Protein AF-A0A821TJJ0-F1 (afdb_monomer_lite)

pLDDT: mean 92.6, std 5.29, range [61.16, 98.06]

Secondary structure (DSSP, 8-state):
-------EEETTEEES--B-TTS-B-S-GGGSPPPP-SS--TT-----HHHHHHHHTT-HHHHHHHHHHTTSS--EEEEETTEEEEE-SSHHHHHHHHHHHHTTEEEEEE-SSEEEEEETTEEEEEEEEEEEEEETTTTEEEEEEEE-

Foldseek 3Di:
DADADQWDDFPNDIANFDADPVRHTDPCCVPPDFDDFPDADPPYGGDGCVLLVCVVVPVVRSVVQLLCLLPFFPWAWDQDPNDIDIDHPDSVNVNSQRVSVRSQWHFDHDDPFWTWIGRNPDIFIWTWPDWADQDPVVNDTDTDTHGD

Sequence (148 aa):
NIMTFNKCSVRGKLYGYVMDEAGNEVQDLAKLKAIDFQEKDSDFEWYDKKLLDAIEQNDNDVHNFFTLLSLCHTVMSEEKNGKIIYQAQSPDDYALVSASRTFGFTFIDRTQSSITVRFGNKEETYDLLAILDFDNDRKRMSVSIFKK

Structure (mmCIF, N/CA/C/O backbone):
data_AF-A0A821TJJ0-F1
#
_entry.id   AF-A0A821TJJ0-F1
#
loop_
_atom_site.group_PDB
_atom_site.id
_atom_site.type_symbol
_atom_site.label_atom_id
_atom_site.label_alt_id
_atom_site.label_comp_id
_atom_site.label_asym_id
_atom_site.label_entity_id
_atom_site.label_seq_id
_atom_site.pdbx_PDB_ins_code
_atom_site.Cartn_x
_atom_site.Cartn_y
_atom_site.Cartn_z
_atom_site.occupancy
_atom_site.B_iso_or_equiv
_atom_site.auth_seq_id
_atom_site.auth_comp_id
_atom_site.auth_asym_id
_atom_site.auth_atom_id
_atom_site.pdbx_PDB_model_num
ATOM 1 N N . ASN A 1 1 ? 18.090 -9.526 7.119 1.00 61.16 1 ASN A N 1
ATOM 2 C CA . ASN A 1 1 ? 17.066 -10.086 6.219 1.00 61.16 1 ASN A CA 1
ATOM 3 C C . ASN A 1 1 ? 16.081 -8.961 5.952 1.00 61.16 1 ASN A C 1
ATOM 5 O O . ASN A 1 1 ? 15.290 -8.671 6.837 1.00 61.16 1 ASN A O 1
ATOM 9 N N . ILE A 1 2 ? 16.265 -8.219 4.859 1.00 82.25 2 ILE A N 1
ATOM 10 C CA . ILE A 1 2 ? 15.478 -7.018 4.525 1.00 82.25 2 ILE A CA 1
ATOM 11 C C . ILE A 1 2 ? 14.560 -7.400 3.364 1.00 82.25 2 ILE A C 1
ATOM 13 O O . ILE A 1 2 ? 15.032 -8.016 2.411 1.00 82.25 2 ILE A O 1
ATOM 17 N N . MET A 1 3 ? 13.274 -7.069 3.469 1.00 92.00 3 MET A N 1
ATOM 18 C CA . MET A 1 3 ? 12.304 -7.235 2.386 1.00 92.00 3 MET A CA 1
ATOM 19 C C . MET A 1 3 ? 12.007 -5.873 1.766 1.00 92.00 3 MET A C 1
ATOM 21 O O . MET A 1 3 ? 11.863 -4.886 2.486 1.00 92.00 3 MET A O 1
ATOM 25 N N . THR A 1 4 ? 11.877 -5.837 0.441 1.00 91.56 4 THR A N 1
ATOM 26 C CA . THR A 1 4 ? 11.577 -4.617 -0.317 1.00 91.56 4 THR A CA 1
ATOM 27 C C . THR A 1 4 ? 10.462 -4.909 -1.314 1.00 91.56 4 THR A C 1
ATOM 29 O O . THR A 1 4 ? 10.426 -5.974 -1.937 1.00 91.56 4 THR A O 1
ATOM 32 N N . PHE A 1 5 ? 9.539 -3.965 -1.485 1.00 95.12 5 PHE A N 1
ATOM 33 C CA . PHE A 1 5 ? 8.522 -4.041 -2.528 1.00 95.12 5 PHE A CA 1
ATOM 34 C C . PHE A 1 5 ? 9.160 -3.759 -3.891 1.00 95.12 5 PHE A C 1
ATOM 36 O O . PHE A 1 5 ? 9.679 -2.672 -4.120 1.00 95.12 5 PHE A O 1
ATOM 43 N N . ASN A 1 6 ? 9.124 -4.744 -4.789 1.00 93.00 6 ASN A N 1
ATOM 44 C CA . ASN A 1 6 ? 9.849 -4.682 -6.062 1.00 93.00 6 ASN A CA 1
ATOM 45 C C . ASN A 1 6 ? 8.934 -4.570 -7.282 1.00 93.00 6 ASN A C 1
ATOM 47 O O . ASN A 1 6 ? 9.247 -3.863 -8.233 1.00 93.00 6 ASN A O 1
ATOM 51 N N . LYS A 1 7 ? 7.830 -5.323 -7.294 1.00 95.38 7 LYS A N 1
ATOM 52 C CA . LYS A 1 7 ? 6.930 -5.457 -8.444 1.00 95.38 7 LYS A CA 1
ATOM 53 C C . LYS A 1 7 ? 5.521 -5.748 -7.952 1.00 95.38 7 LYS A C 1
ATOM 55 O O . LYS A 1 7 ? 5.349 -6.369 -6.903 1.00 95.38 7 LYS A O 1
ATOM 60 N N . CYS A 1 8 ? 4.516 -5.364 -8.728 1.00 97.19 8 CYS A N 1
ATOM 61 C CA . CYS A 1 8 ? 3.135 -5.749 -8.456 1.00 97.19 8 CYS A CA 1
ATOM 62 C C . CYS A 1 8 ? 2.349 -5.985 -9.742 1.00 97.19 8 CYS A C 1
ATOM 64 O O . CYS A 1 8 ? 2.739 -5.554 -10.830 1.00 97.19 8 CYS A O 1
ATOM 66 N N . SER A 1 9 ? 1.224 -6.686 -9.605 1.00 97.50 9 SER A N 1
ATOM 67 C CA . SER A 1 9 ? 0.225 -6.782 -10.658 1.00 97.50 9 SER A CA 1
ATOM 68 C C . SER A 1 9 ? -1.105 -6.251 -10.159 1.00 97.50 9 SER A C 1
ATOM 70 O O . SER A 1 9 ? -1.608 -6.703 -9.132 1.00 97.50 9 SER A O 1
ATOM 72 N N . VAL A 1 10 ? -1.682 -5.319 -10.911 1.00 97.88 10 VAL A N 1
ATOM 73 C CA . VAL A 1 10 ? -2.996 -4.747 -10.620 1.00 97.88 10 VAL A CA 1
ATOM 74 C C . VAL A 1 10 ? -3.852 -4.895 -11.869 1.00 97.88 10 VAL A C 1
ATOM 76 O O . VAL A 1 10 ? -3.475 -4.440 -12.948 1.00 97.88 10 VAL A O 1
ATOM 79 N N . ARG A 1 11 ? -4.981 -5.605 -11.745 1.00 96.12 11 ARG A N 1
ATOM 80 C CA . ARG A 1 11 ? -5.907 -5.903 -12.856 1.00 96.12 11 ARG A CA 1
ATOM 81 C C . ARG A 1 11 ? -5.203 -6.458 -14.110 1.00 96.12 11 ARG A C 1
ATOM 83 O O . ARG A 1 11 ? -5.498 -6.079 -15.239 1.00 96.12 11 ARG A O 1
ATOM 90 N N . GLY A 1 12 ? -4.231 -7.349 -13.908 1.00 95.06 12 GLY A N 1
ATOM 91 C CA . GLY A 1 12 ? -3.466 -7.981 -14.989 1.00 95.06 12 GLY A CA 1
ATOM 92 C C . GLY A 1 12 ? -2.423 -7.081 -15.665 1.00 95.06 12 GLY A C 1
ATOM 93 O O . GLY A 1 12 ? -1.678 -7.568 -16.512 1.00 95.06 12 GLY A O 1
ATOM 94 N N . LYS A 1 13 ? -2.312 -5.801 -15.285 1.00 95.81 13 LYS A N 1
ATOM 95 C CA . LYS A 1 13 ? -1.173 -4.948 -15.651 1.00 95.81 13 LYS A CA 1
ATOM 96 C C . LYS A 1 13 ? -0.012 -5.242 -14.702 1.00 95.81 13 LYS A C 1
ATOM 98 O O . LYS A 1 13 ? -0.238 -5.484 -13.517 1.00 95.81 13 LYS A O 1
ATOM 103 N N . LEU A 1 14 ? 1.213 -5.248 -15.220 1.00 95.69 14 LEU A N 1
ATOM 104 C CA . LEU A 1 14 ? 2.437 -5.489 -14.453 1.00 95.69 14 LEU A CA 1
ATOM 105 C C . LEU A 1 14 ? 3.199 -4.177 -14.249 1.00 95.69 14 LEU A C 1
ATOM 107 O O . LEU A 1 14 ? 3.397 -3.427 -15.207 1.00 95.69 14 LEU A O 1
ATOM 111 N N . TYR A 1 15 ? 3.662 -3.951 -13.023 1.00 96.31 15 TYR A N 1
ATOM 112 C CA . TYR A 1 15 ? 4.426 -2.775 -12.618 1.00 96.31 15 TYR A CA 1
ATOM 113 C C . TYR A 1 15 ? 5.737 -3.181 -11.946 1.00 96.31 15 TYR A C 1
ATOM 115 O O . TYR A 1 15 ? 5.824 -4.243 -11.324 1.00 96.31 15 TYR A O 1
ATOM 123 N N . GLY A 1 16 ? 6.752 -2.329 -12.072 1.00 93.00 16 GLY A N 1
ATOM 124 C CA . GLY A 1 16 ? 8.116 -2.604 -11.602 1.00 93.00 16 GLY A CA 1
ATOM 125 C C . GLY A 1 16 ? 8.972 -3.339 -12.641 1.00 93.00 16 GLY A C 1
ATOM 126 O O . GLY A 1 16 ? 10.059 -3.816 -12.330 1.00 93.00 16 GLY A O 1
ATOM 127 N N . TYR A 1 17 ? 8.486 -3.432 -13.883 1.00 90.12 17 TYR A N 1
ATOM 128 C CA . TYR A 1 17 ? 9.227 -3.976 -15.021 1.00 90.12 17 TYR A CA 1
ATOM 129 C C . TYR A 1 17 ? 9.629 -2.829 -15.948 1.00 90.12 17 TYR A C 1
ATOM 131 O O . TYR A 1 17 ? 8.775 -2.226 -16.616 1.00 90.12 17 TYR A O 1
ATOM 139 N N . VAL A 1 18 ? 10.929 -2.542 -15.987 1.00 89.25 18 VAL A N 1
ATOM 140 C CA . VAL A 1 18 ? 11.516 -1.568 -16.909 1.00 89.25 18 VAL A CA 1
ATOM 141 C C . VAL A 1 18 ? 11.971 -2.300 -18.162 1.00 89.25 18 VAL A C 1
ATOM 143 O O . VAL A 1 18 ? 12.705 -3.280 -18.068 1.00 89.25 18 VAL A O 1
ATOM 146 N N . MET A 1 19 ? 11.525 -1.824 -19.322 1.00 87.06 19 MET A N 1
ATOM 147 C CA . MET A 1 19 ? 11.907 -2.375 -20.621 1.00 87.06 19 MET A CA 1
ATOM 148 C C . MET A 1 19 ? 12.913 -1.446 -21.307 1.00 87.06 19 MET A C 1
ATOM 150 O O . MET A 1 19 ? 12.813 -0.226 -21.162 1.00 87.06 19 MET A O 1
ATOM 154 N N . ASP A 1 20 ? 13.867 -2.014 -22.038 1.00 86.06 20 ASP A N 1
ATOM 155 C CA . ASP A 1 20 ? 14.775 -1.275 -22.915 1.00 86.06 20 ASP A CA 1
ATOM 156 C C . ASP A 1 20 ? 14.090 -0.864 -24.235 1.00 86.06 20 ASP A C 1
ATOM 158 O O . ASP A 1 20 ? 12.935 -1.205 -24.501 1.00 86.06 20 ASP A O 1
ATOM 162 N N . GLU A 1 21 ? 14.806 -0.123 -25.086 1.00 83.62 21 GLU A N 1
ATOM 163 C CA . GLU A 1 21 ? 14.304 0.306 -26.402 1.00 83.62 21 GLU A CA 1
ATOM 164 C C . GLU A 1 21 ? 13.981 -0.871 -27.341 1.00 83.62 21 GLU A C 1
ATOM 166 O O . GLU A 1 21 ? 13.184 -0.725 -28.267 1.00 83.62 21 GLU A O 1
ATOM 171 N N . ALA A 1 22 ? 14.569 -2.045 -27.095 1.00 86.19 22 ALA A N 1
ATOM 172 C CA . ALA A 1 22 ? 14.319 -3.273 -27.840 1.00 86.19 22 ALA A CA 1
ATOM 173 C C . ALA A 1 22 ? 13.155 -4.104 -27.258 1.00 86.19 22 ALA A C 1
ATOM 175 O O . ALA A 1 22 ? 12.815 -5.148 -27.819 1.00 86.19 22 ALA A O 1
ATOM 176 N N . GLY A 1 23 ? 12.522 -3.646 -26.172 1.00 82.69 23 GLY A N 1
ATOM 177 C CA . GLY A 1 23 ? 11.400 -4.313 -25.511 1.00 82.69 23 GLY A CA 1
ATOM 178 C C . GLY A 1 23 ? 11.794 -5.444 -24.556 1.00 82.69 23 GLY A C 1
ATOM 179 O O . GLY A 1 23 ? 10.912 -6.185 -24.118 1.00 82.69 23 GLY A O 1
ATOM 180 N N . ASN A 1 24 ? 13.077 -5.593 -24.218 1.00 86.12 24 ASN A N 1
ATOM 181 C CA . ASN A 1 24 ? 13.546 -6.575 -23.240 1.00 86.12 24 ASN A CA 1
ATOM 182 C C . ASN A 1 24 ? 13.538 -5.986 -21.828 1.00 86.12 24 ASN A C 1
ATOM 184 O O . ASN A 1 24 ? 13.805 -4.802 -21.639 1.00 86.12 24 ASN A O 1
ATOM 188 N N . GLU A 1 25 ? 13.292 -6.822 -20.819 1.00 86.81 25 GLU A N 1
ATOM 189 C CA . GLU A 1 25 ? 13.405 -6.398 -19.423 1.00 86.81 25 GLU A CA 1
ATOM 190 C C . GLU A 1 25 ? 14.858 -6.045 -19.078 1.00 86.81 25 GLU A C 1
ATOM 192 O O . GLU A 1 25 ? 15.779 -6.846 -19.266 1.00 86.81 25 GLU A O 1
ATOM 197 N N . VAL A 1 26 ? 15.057 -4.848 -18.528 1.00 87.75 26 VAL A N 1
ATOM 198 C CA . VAL A 1 26 ? 16.359 -4.396 -18.040 1.00 87.75 26 VAL A CA 1
ATOM 199 C C . VAL A 1 26 ? 16.710 -5.181 -16.778 1.00 87.75 26 VAL A C 1
ATOM 201 O O . VAL A 1 26 ? 16.118 -4.975 -15.723 1.00 87.75 26 VAL A O 1
ATOM 204 N N . GLN A 1 27 ? 17.699 -6.071 -16.877 1.00 81.81 27 GLN A N 1
ATOM 205 C CA . GLN A 1 27 ? 18.134 -6.894 -15.741 1.00 81.81 27 GLN A CA 1
ATOM 206 C C . GLN A 1 27 ? 18.963 -6.116 -14.711 1.00 81.81 27 GLN A C 1
ATOM 208 O O . GLN A 1 27 ? 18.955 -6.449 -13.530 1.00 81.81 27 GLN A O 1
ATOM 213 N N . ASP A 1 28 ? 19.686 -5.088 -15.156 1.00 82.81 28 ASP A N 1
ATOM 214 C CA . ASP A 1 28 ? 20.590 -4.299 -14.320 1.00 82.81 28 ASP A CA 1
ATOM 215 C C . ASP A 1 28 ? 20.009 -2.902 -14.070 1.00 82.81 28 ASP A C 1
ATOM 217 O O . ASP A 1 28 ? 20.342 -1.924 -14.745 1.00 82.81 28 ASP A O 1
ATOM 221 N N . LEU A 1 29 ? 19.095 -2.832 -13.101 1.00 82.19 29 LEU A N 1
ATOM 222 C CA . LEU A 1 29 ? 18.432 -1.591 -12.694 1.00 82.19 29 LEU A CA 1
ATOM 223 C C . LEU A 1 29 ? 19.393 -0.600 -12.018 1.00 82.19 29 LEU A C 1
ATOM 225 O O . LEU A 1 29 ? 19.116 0.596 -12.028 1.00 82.19 29 LEU A O 1
ATOM 229 N N . ALA A 1 30 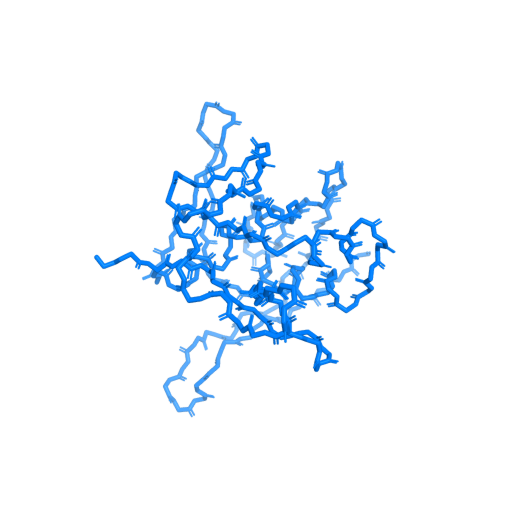? 20.547 -1.051 -11.509 1.00 76.12 30 ALA A N 1
ATOM 230 C CA . ALA A 1 30 ? 21.520 -0.193 -10.824 1.00 76.12 30 ALA A CA 1
ATOM 231 C C . ALA A 1 30 ? 22.152 0.865 -11.750 1.00 76.12 30 ALA A C 1
ATOM 233 O O . ALA A 1 30 ? 22.699 1.865 -11.286 1.00 76.12 30 ALA A O 1
ATOM 234 N N . LYS A 1 31 ? 22.071 0.662 -13.071 1.00 80.62 31 LYS A N 1
ATOM 235 C CA . LYS A 1 31 ? 22.493 1.648 -14.080 1.00 80.62 31 LYS A CA 1
ATOM 236 C C . LYS A 1 31 ? 21.439 2.714 -14.360 1.00 80.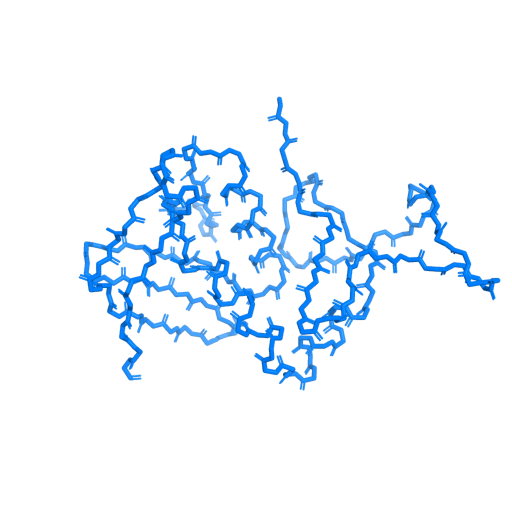62 31 LYS A C 1
ATOM 238 O O . LYS A 1 31 ? 21.749 3.728 -14.985 1.00 80.62 31 LYS A O 1
ATOM 243 N N . LEU A 1 32 ? 20.199 2.479 -13.946 1.00 84.38 32 LEU A N 1
ATOM 244 C CA . LEU A 1 32 ? 19.111 3.426 -14.105 1.00 84.38 32 LEU A CA 1
ATOM 245 C C . LEU A 1 32 ? 19.068 4.373 -12.911 1.00 84.38 32 LEU A C 1
ATOM 247 O O . LEU A 1 32 ? 19.453 4.042 -11.793 1.00 84.38 32 LEU A O 1
ATOM 251 N N . LYS A 1 33 ? 18.557 5.578 -13.150 1.00 88.00 33 LYS A N 1
ATOM 252 C CA . LYS A 1 33 ? 18.281 6.515 -12.069 1.00 88.00 33 LYS A CA 1
ATOM 253 C C . LYS A 1 33 ? 16.943 6.146 -11.430 1.00 88.00 33 LYS A C 1
ATOM 255 O O . LYS A 1 33 ? 15.919 6.185 -12.114 1.00 88.00 33 LYS A O 1
ATOM 260 N N . ALA A 1 34 ? 16.963 5.819 -10.139 1.00 91.19 34 ALA A N 1
ATOM 261 C CA . ALA A 1 34 ? 15.748 5.611 -9.362 1.00 91.19 34 ALA A CA 1
ATOM 262 C C . ALA A 1 34 ? 14.885 6.881 -9.351 1.00 91.19 34 ALA A C 1
ATOM 264 O O . ALA A 1 34 ? 15.389 8.009 -9.424 1.00 91.19 34 ALA A O 1
ATOM 265 N N . ILE A 1 35 ? 13.575 6.684 -9.279 1.00 92.88 35 ILE A N 1
ATOM 266 C CA . ILE A 1 35 ? 12.606 7.763 -9.133 1.00 92.88 35 ILE A CA 1
ATOM 267 C C . ILE A 1 35 ? 12.775 8.384 -7.747 1.00 92.88 35 ILE A C 1
ATOM 269 O O . ILE A 1 35 ? 12.957 7.682 -6.752 1.00 92.88 35 ILE A O 1
ATOM 273 N N . ASP A 1 36 ? 12.735 9.714 -7.707 1.00 92.31 36 ASP A N 1
ATOM 274 C CA . ASP A 1 36 ? 12.844 10.469 -6.468 1.00 92.31 36 ASP A CA 1
ATOM 275 C C . ASP A 1 36 ? 11.463 10.617 -5.825 1.00 92.31 36 ASP A C 1
ATOM 277 O O . ASP A 1 36 ? 10.500 11.009 -6.488 1.00 92.31 36 ASP A O 1
ATOM 281 N N . PHE A 1 37 ? 11.372 10.294 -4.538 1.00 91.25 37 PHE A N 1
ATOM 282 C CA . PHE A 1 37 ? 10.141 10.365 -3.756 1.00 91.25 37 PHE A CA 1
ATOM 283 C C . PHE A 1 37 ? 10.341 11.325 -2.592 1.00 91.25 37 PHE A C 1
ATOM 285 O O . PHE A 1 37 ? 11.405 11.354 -1.979 1.00 91.25 37 PHE A O 1
ATOM 292 N N . GLN A 1 38 ? 9.291 12.071 -2.245 1.00 85.94 38 GLN A N 1
ATOM 293 C CA . GLN A 1 38 ? 9.335 13.002 -1.114 1.00 85.94 38 GLN A CA 1
ATOM 294 C C . GLN A 1 38 ? 9.569 12.278 0.218 1.00 85.94 38 GLN A C 1
ATOM 296 O O . GLN A 1 38 ? 10.318 12.759 1.067 1.00 85.94 38 GLN A O 1
ATOM 301 N N . GLU A 1 39 ? 8.939 11.115 0.390 1.00 86.75 39 GLU A N 1
ATOM 302 C CA . GLU A 1 39 ? 9.078 10.270 1.570 1.00 86.75 39 GLU A CA 1
ATOM 303 C C . GLU A 1 39 ? 9.298 8.816 1.135 1.00 86.75 39 GLU A C 1
ATOM 305 O O . GLU A 1 39 ? 8.448 8.206 0.491 1.00 86.75 39 GLU A O 1
ATOM 310 N N . LYS A 1 40 ? 10.458 8.251 1.477 1.00 90.75 40 LYS A N 1
ATOM 311 C CA . LYS A 1 40 ? 10.785 6.843 1.236 1.00 90.75 40 LYS A CA 1
ATOM 312 C C . LYS A 1 40 ? 11.777 6.326 2.263 1.00 90.75 40 LYS A C 1
ATOM 314 O O . LYS A 1 40 ? 12.527 7.107 2.853 1.00 90.75 40 LYS A O 1
ATOM 319 N N . ASP A 1 41 ? 11.827 5.010 2.411 1.00 87.19 41 ASP A N 1
ATOM 320 C CA . ASP A 1 41 ? 12.915 4.371 3.141 1.00 87.19 41 ASP A CA 1
ATOM 321 C C . ASP A 1 41 ? 14.218 4.427 2.326 1.00 87.19 41 ASP A C 1
ATOM 323 O O . ASP A 1 41 ? 14.218 4.503 1.089 1.00 87.19 41 ASP A O 1
ATOM 327 N N . SER A 1 42 ? 15.354 4.409 3.028 1.00 84.62 42 SER A N 1
ATOM 328 C CA . SER A 1 42 ? 16.685 4.540 2.419 1.00 84.62 42 SER A CA 1
ATOM 329 C C . SER A 1 42 ? 16.929 3.490 1.336 1.00 84.62 42 SER A C 1
ATOM 331 O O . SER A 1 42 ? 17.383 3.841 0.249 1.00 84.62 42 SER A O 1
ATOM 333 N N . ASP A 1 43 ? 16.528 2.249 1.611 1.00 85.94 43 ASP A N 1
ATOM 334 C CA . ASP A 1 43 ? 16.775 1.077 0.764 1.00 85.94 43 ASP A CA 1
ATOM 335 C C . ASP A 1 43 ? 15.666 0.840 -0.278 1.00 85.94 43 ASP A C 1
ATOM 337 O O . ASP A 1 43 ? 15.693 -0.149 -1.010 1.00 85.94 43 ASP A O 1
ATOM 341 N N . PHE A 1 44 ? 14.661 1.723 -0.340 1.00 91.50 44 PHE A N 1
ATOM 342 C CA . PHE A 1 44 ? 13.594 1.630 -1.329 1.00 91.50 44 PHE A CA 1
ATOM 343 C C . PHE A 1 44 ? 14.002 2.320 -2.633 1.00 91.50 44 PHE A C 1
ATOM 345 O O . PHE A 1 44 ? 14.268 3.530 -2.657 1.00 91.50 44 PHE A O 1
ATOM 352 N N . GLU A 1 45 ? 13.991 1.558 -3.724 1.00 93.00 45 GLU A N 1
ATOM 353 C CA . GLU A 1 45 ? 14.266 2.031 -5.077 1.00 93.00 45 GLU A CA 1
ATOM 354 C C . GLU A 1 45 ? 13.151 1.580 -6.022 1.00 93.00 45 GLU A C 1
ATOM 356 O O . GLU A 1 45 ? 12.708 0.433 -5.997 1.00 93.00 45 GLU A O 1
ATOM 361 N N . TRP A 1 46 ? 12.697 2.496 -6.874 1.00 94.50 46 TRP A N 1
ATOM 362 C CA . TRP A 1 46 ? 11.672 2.219 -7.871 1.00 94.50 46 TRP A CA 1
ATOM 363 C C . TRP A 1 46 ? 11.996 2.941 -9.174 1.00 94.50 46 TRP A C 1
ATOM 365 O O . TRP A 1 46 ? 12.452 4.084 -9.164 1.00 94.50 46 TRP A O 1
ATOM 375 N N . TYR A 1 47 ? 11.752 2.278 -10.302 1.00 93.81 47 TYR A N 1
ATOM 376 C CA . TYR A 1 47 ? 12.201 2.745 -11.620 1.00 93.81 47 TYR A CA 1
ATOM 377 C C . TYR A 1 47 ? 11.068 2.841 -12.649 1.00 93.81 47 TYR A C 1
ATOM 379 O O . TYR A 1 47 ? 11.224 3.481 -13.687 1.00 93.81 47 TYR A O 1
ATOM 387 N N . ASP A 1 48 ? 9.919 2.218 -12.378 1.00 93.50 48 ASP A N 1
ATOM 388 C CA . ASP A 1 48 ? 8.813 2.140 -13.328 1.00 93.50 48 ASP A CA 1
ATOM 389 C C . ASP A 1 48 ? 7.839 3.317 -13.175 1.00 93.50 48 ASP A C 1
ATOM 391 O O . ASP A 1 48 ? 6.997 3.348 -12.273 1.00 93.50 48 ASP A O 1
ATOM 395 N N . LYS A 1 49 ? 7.909 4.271 -14.105 1.00 92.94 49 LYS A N 1
ATOM 396 C CA . LYS A 1 49 ? 7.021 5.442 -14.119 1.00 92.94 49 LYS A CA 1
ATOM 397 C C . LYS A 1 49 ? 5.552 5.096 -14.352 1.00 92.94 49 LYS A C 1
ATOM 399 O O . LYS A 1 49 ? 4.699 5.812 -13.845 1.00 92.94 49 LYS A O 1
ATOM 404 N N . LYS A 1 50 ? 5.241 3.972 -15.013 1.00 95.44 50 LYS A N 1
ATOM 405 C CA . LYS A 1 50 ? 3.855 3.596 -15.350 1.00 95.44 50 LYS A CA 1
ATOM 406 C C . LYS A 1 50 ? 2.966 3.484 -14.112 1.00 95.44 50 LYS A C 1
ATOM 408 O O . LYS A 1 50 ? 1.765 3.725 -14.201 1.00 95.44 50 LYS A O 1
ATOM 413 N N . LEU A 1 51 ? 3.538 3.089 -12.970 1.00 96.38 51 LEU A N 1
ATOM 414 C CA . LEU A 1 51 ? 2.790 2.997 -11.717 1.00 96.38 51 LEU A CA 1
ATOM 415 C C . LEU A 1 51 ? 2.451 4.381 -11.159 1.00 96.38 51 LEU A C 1
ATOM 417 O O . LEU A 1 51 ? 1.317 4.597 -10.743 1.00 96.38 51 LEU A O 1
ATOM 421 N N . LEU A 1 52 ? 3.405 5.315 -11.198 1.00 94.69 52 LEU A N 1
ATOM 422 C CA . LEU A 1 52 ? 3.180 6.697 -10.775 1.00 94.69 52 LEU A CA 1
ATOM 423 C C . LEU A 1 52 ? 2.155 7.371 -11.685 1.00 94.69 52 LEU A C 1
ATOM 425 O O . LEU A 1 52 ? 1.194 7.944 -11.183 1.00 94.69 52 LEU A O 1
ATOM 429 N N . ASP A 1 53 ? 2.294 7.202 -13.001 1.00 95.81 53 ASP A N 1
ATOM 430 C CA . ASP A 1 53 ? 1.348 7.742 -13.979 1.00 95.81 53 ASP A CA 1
ATOM 431 C C . ASP A 1 53 ? -0.081 7.239 -13.703 1.00 95.81 53 ASP A C 1
ATOM 433 O O . ASP A 1 53 ? -1.040 8.004 -13.785 1.00 95.81 53 ASP A O 1
ATOM 437 N N . ALA A 1 54 ? -0.241 5.961 -13.338 1.00 97.00 54 ALA A N 1
ATOM 438 C CA . ALA A 1 54 ? -1.544 5.392 -12.994 1.00 97.00 54 ALA A CA 1
ATOM 439 C C . ALA A 1 54 ? -2.117 5.965 -11.683 1.00 97.00 54 ALA A C 1
ATOM 441 O O . ALA A 1 54 ? -3.323 6.202 -11.597 1.00 97.00 54 ALA A O 1
ATOM 442 N N . ILE A 1 55 ? -1.270 6.223 -10.680 1.00 95.31 55 ILE A N 1
ATOM 443 C CA . ILE A 1 55 ? -1.677 6.883 -9.428 1.00 95.31 55 ILE A CA 1
ATOM 444 C C . ILE A 1 55 ? -2.125 8.324 -9.707 1.00 95.31 55 ILE A C 1
ATOM 446 O O . ILE A 1 55 ? -3.204 8.718 -9.258 1.00 95.31 55 ILE A O 1
ATOM 450 N N . GLU A 1 56 ? -1.342 9.087 -10.475 1.00 94.12 56 GLU A N 1
ATOM 451 C CA . GLU A 1 56 ? -1.627 10.482 -10.843 1.00 94.12 56 GLU A CA 1
ATOM 452 C C . GLU A 1 56 ? -2.906 10.613 -11.680 1.00 94.12 56 GLU A C 1
ATOM 454 O O . GLU A 1 56 ? -3.686 11.551 -11.502 1.00 94.12 56 GLU A O 1
ATOM 459 N N . GLN A 1 57 ? -3.173 9.636 -12.548 1.00 96.19 57 GLN A N 1
ATOM 460 C CA . GLN A 1 57 ? -4.406 9.554 -13.336 1.00 96.19 57 GLN A CA 1
ATOM 461 C C . GLN A 1 57 ? -5.627 9.090 -12.524 1.00 96.19 57 GLN A C 1
ATOM 463 O O . GLN A 1 57 ? -6.718 8.993 -13.085 1.00 96.19 57 GLN A O 1
ATOM 468 N N . ASN A 1 58 ? -5.477 8.830 -11.220 1.00 94.25 58 ASN A N 1
ATOM 469 C CA . ASN A 1 58 ? -6.515 8.261 -10.359 1.00 94.25 58 ASN A CA 1
ATOM 470 C C . ASN A 1 58 ? -7.097 6.945 -10.913 1.00 94.25 58 ASN A C 1
ATOM 472 O O . ASN A 1 58 ? -8.314 6.748 -10.921 1.00 94.25 58 ASN A O 1
ATOM 476 N N . ASP A 1 59 ? -6.239 6.032 -11.388 1.00 97.38 59 ASP A N 1
ATOM 477 C CA . ASP A 1 59 ? -6.666 4.675 -11.749 1.00 97.38 59 ASP A CA 1
ATOM 478 C C . ASP A 1 59 ? -7.242 3.982 -10.501 1.00 97.38 59 ASP A C 1
ATOM 480 O O . ASP A 1 59 ? -6.535 3.718 -9.525 1.00 97.38 59 ASP A O 1
ATOM 484 N N . ASN A 1 60 ? -8.550 3.708 -10.533 1.00 96.75 60 ASN A N 1
ATOM 485 C CA . ASN A 1 60 ? -9.293 3.167 -9.394 1.00 96.75 60 ASN A CA 1
ATOM 486 C C . ASN A 1 60 ? -8.719 1.840 -8.883 1.00 96.75 60 ASN A C 1
ATOM 488 O O . ASN A 1 60 ? -8.756 1.585 -7.681 1.00 96.75 60 ASN A O 1
ATOM 492 N N . ASP A 1 61 ? -8.218 0.979 -9.770 1.00 97.94 61 ASP A N 1
ATOM 493 C CA . ASP A 1 61 ? -7.713 -0.333 -9.372 1.00 97.94 61 ASP A CA 1
ATOM 494 C C . ASP A 1 61 ? -6.371 -0.192 -8.648 1.00 97.94 61 ASP A C 1
ATOM 496 O O . ASP A 1 61 ? -6.140 -0.862 -7.641 1.00 97.94 61 ASP A O 1
ATOM 500 N N . VAL A 1 62 ? -5.511 0.715 -9.119 1.00 97.81 62 VAL A N 1
ATOM 501 C CA . VAL A 1 62 ? -4.228 1.029 -8.472 1.00 97.81 62 VAL A CA 1
ATOM 502 C C . VAL A 1 62 ? -4.444 1.723 -7.129 1.00 97.81 62 VAL A C 1
ATOM 504 O O . VAL A 1 62 ? -3.806 1.354 -6.144 1.00 97.81 62 VAL A O 1
ATOM 507 N N . HIS A 1 63 ? -5.386 2.666 -7.055 1.00 96.00 63 HIS A N 1
ATOM 508 C CA . HIS A 1 63 ? -5.768 3.301 -5.792 1.00 96.00 63 HIS A CA 1
ATOM 509 C C . HIS A 1 63 ? -6.293 2.274 -4.790 1.00 96.00 63 HIS A C 1
ATOM 511 O O . HIS A 1 63 ? -5.771 2.188 -3.683 1.00 96.00 63 HIS A O 1
ATOM 517 N N . ASN A 1 64 ? -7.241 1.423 -5.189 1.00 96.00 64 ASN A N 1
ATOM 518 C CA . ASN A 1 64 ? -7.762 0.363 -4.323 1.00 96.00 64 ASN A CA 1
ATOM 519 C C . ASN A 1 64 ? -6.671 -0.620 -3.877 1.00 96.00 64 ASN A C 1
ATOM 521 O O . ASN A 1 64 ? -6.692 -1.074 -2.733 1.00 96.00 64 ASN A O 1
ATOM 525 N N . PHE A 1 65 ? -5.715 -0.940 -4.753 1.00 98.06 65 PHE A N 1
ATOM 526 C CA . PHE A 1 65 ? -4.576 -1.788 -4.415 1.00 98.06 65 PHE A CA 1
ATOM 527 C C . PHE A 1 65 ? -3.732 -1.177 -3.289 1.00 98.06 65 PHE A C 1
ATOM 529 O O . PHE A 1 65 ? -3.488 -1.844 -2.286 1.00 98.06 65 PHE A O 1
ATOM 536 N N . PHE A 1 66 ? -3.337 0.092 -3.393 1.00 97.44 66 PHE A N 1
ATOM 537 C CA . PHE A 1 66 ? -2.548 0.738 -2.339 1.00 97.44 66 PHE A CA 1
ATOM 538 C C . PHE A 1 66 ? -3.357 1.054 -1.078 1.00 97.44 66 PHE A C 1
ATOM 540 O O . PHE A 1 66 ? -2.846 0.918 0.034 1.00 97.44 66 PHE A O 1
ATOM 547 N N . THR A 1 67 ? -4.643 1.380 -1.215 1.00 95.69 67 THR A N 1
ATOM 548 C CA . THR A 1 67 ? -5.561 1.465 -0.075 1.00 95.69 67 THR A CA 1
ATOM 549 C C . THR A 1 67 ? -5.622 0.133 0.674 1.00 95.69 67 THR A C 1
ATOM 551 O O . THR A 1 67 ? -5.537 0.125 1.898 1.00 95.69 67 THR A O 1
ATOM 554 N N . LEU A 1 68 ? -5.694 -1.003 -0.028 1.00 96.75 68 LEU A N 1
ATOM 555 C CA . LEU A 1 68 ? -5.638 -2.326 0.597 1.00 96.75 68 LEU A CA 1
ATOM 556 C C . LEU A 1 68 ? -4.317 -2.539 1.351 1.00 96.75 68 LEU A C 1
ATOM 558 O O . LEU A 1 68 ? -4.355 -2.982 2.500 1.00 96.75 68 LEU A O 1
ATOM 562 N N . LEU A 1 69 ? -3.173 -2.195 0.745 1.00 97.38 69 LEU A N 1
ATOM 563 C CA . LEU A 1 69 ? -1.860 -2.302 1.399 1.00 97.38 69 LEU A CA 1
ATOM 564 C C . LEU A 1 69 ? -1.741 -1.418 2.648 1.00 97.38 69 LEU A C 1
ATOM 566 O O . LEU A 1 69 ? -1.029 -1.789 3.573 1.00 97.38 69 LEU A O 1
ATOM 570 N N . SER A 1 70 ? -2.458 -0.292 2.700 1.00 96.88 70 SER A N 1
ATOM 571 C CA . SER A 1 70 ? -2.503 0.614 3.862 1.00 96.88 70 SER A CA 1
ATOM 572 C C . SER A 1 70 ? -3.462 0.178 4.9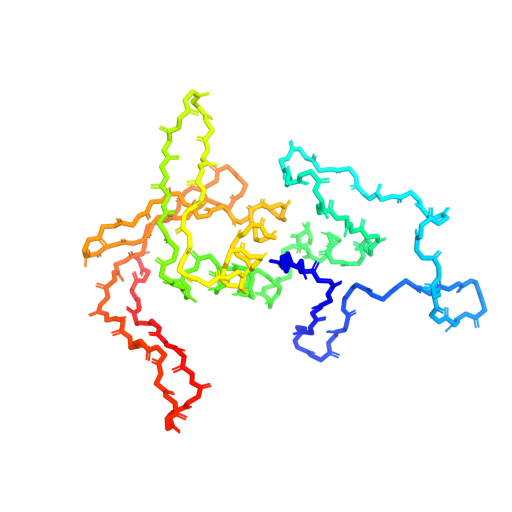77 1.00 96.88 70 SER A C 1
ATOM 574 O O . SER A 1 70 ? -3.500 0.812 6.030 1.00 96.88 70 SER A O 1
ATOM 576 N N . LEU A 1 71 ? -4.315 -0.824 4.733 1.00 96.38 71 LEU A N 1
ATOM 577 C CA . LEU A 1 71 ? -5.401 -1.203 5.648 1.00 96.38 71 LEU A CA 1
ATOM 578 C C . LEU A 1 71 ? -5.281 -2.651 6.142 1.00 96.38 71 LEU A C 1
ATOM 580 O O . LEU A 1 71 ? -5.585 -2.936 7.302 1.00 96.38 71 LEU A O 1
ATOM 584 N N . CYS A 1 72 ? -4.847 -3.580 5.288 1.00 95.81 72 CYS A N 1
ATOM 585 C CA . CYS A 1 72 ? -4.860 -5.018 5.562 1.00 95.81 72 CYS A CA 1
ATOM 586 C C . CYS A 1 72 ? -3.495 -5.543 6.042 1.00 95.81 72 CYS A C 1
ATOM 588 O O . CYS A 1 72 ? -2.832 -6.299 5.340 1.00 95.81 72 CYS A O 1
ATOM 590 N N . HIS A 1 73 ? -3.097 -5.153 7.251 1.00 95.19 73 HIS A N 1
ATOM 591 C CA . HIS A 1 73 ? -1.861 -5.588 7.927 1.00 95.19 73 HIS A CA 1
ATOM 592 C C . HIS A 1 73 ? -2.025 -5.520 9.453 1.00 95.19 73 HIS A C 1
ATOM 594 O O . HIS A 1 73 ? -3.072 -5.074 9.925 1.00 95.19 73 HIS A O 1
ATOM 600 N N . THR A 1 74 ? -1.013 -5.886 10.247 1.00 93.69 74 THR A N 1
ATOM 601 C CA . THR A 1 74 ? -0.946 -5.606 11.708 1.00 93.69 74 THR A CA 1
ATOM 602 C C . THR A 1 74 ? 0.149 -4.617 12.111 1.00 93.69 74 THR A C 1
ATOM 604 O O . THR A 1 74 ? 0.375 -4.412 13.301 1.00 93.69 74 THR A O 1
ATOM 607 N N . VAL A 1 75 ? 0.803 -3.962 11.144 1.00 95.75 75 VAL A N 1
ATOM 608 C CA . VAL A 1 75 ? 1.782 -2.890 11.411 1.00 95.75 75 VAL A CA 1
ATOM 609 C C . VAL A 1 75 ? 1.193 -1.811 12.321 1.00 95.75 75 VAL A C 1
ATOM 611 O O . VAL A 1 75 ? 0.075 -1.347 12.095 1.00 95.75 75 VAL A O 1
ATOM 614 N N . MET A 1 76 ? 1.978 -1.411 13.318 1.00 95.12 76 MET A N 1
ATOM 615 C CA . MET A 1 76 ? 1.710 -0.280 14.201 1.00 95.12 76 MET A CA 1
ATOM 616 C C . MET A 1 76 ? 2.531 0.927 13.752 1.00 95.12 76 MET A C 1
ATOM 618 O O . MET A 1 76 ? 3.651 0.775 13.257 1.00 95.12 76 MET A O 1
ATOM 622 N N . SER A 1 77 ? 1.986 2.123 13.923 1.00 95.88 77 SER A N 1
ATOM 623 C CA . SER A 1 77 ? 2.671 3.383 13.647 1.00 95.88 77 SER A CA 1
ATOM 624 C C . SER A 1 77 ? 2.943 4.144 14.942 1.00 95.88 77 SER A C 1
ATOM 626 O O . SER A 1 77 ? 2.180 4.078 15.903 1.00 95.88 77 SER A O 1
ATOM 628 N N . GLU A 1 78 ? 4.053 4.872 14.965 1.00 94.06 78 GLU A N 1
ATOM 629 C CA . GLU A 1 78 ? 4.414 5.790 16.041 1.00 94.06 78 GLU A CA 1
ATOM 630 C C . GLU A 1 78 ? 4.899 7.103 15.424 1.00 94.06 78 GLU A C 1
ATOM 632 O O . GLU A 1 78 ? 5.755 7.097 14.535 1.00 94.06 78 GLU A O 1
ATOM 637 N N . GLU A 1 79 ? 4.370 8.237 15.882 1.00 91.00 79 GLU A N 1
ATOM 638 C CA . GLU A 1 79 ? 4.880 9.542 15.466 1.00 91.00 79 GLU A CA 1
ATOM 639 C C . GLU A 1 79 ? 6.070 9.952 16.339 1.00 91.00 79 GLU A C 1
ATOM 641 O O . GLU A 1 79 ? 5.963 10.097 17.558 1.00 91.00 79 GLU A O 1
ATOM 646 N N . LYS A 1 80 ? 7.220 10.189 15.706 1.00 90.44 80 LYS A N 1
ATOM 647 C CA . LYS A 1 80 ? 8.443 10.640 16.370 1.00 90.44 80 LYS A CA 1
ATOM 648 C C . LYS A 1 80 ? 9.064 11.794 15.600 1.00 90.44 80 LYS A C 1
ATOM 650 O O . LYS A 1 80 ? 9.482 11.637 14.456 1.00 90.44 80 LYS A O 1
ATOM 655 N N . ASN A 1 81 ? 9.171 12.955 16.248 1.00 89.69 81 ASN A N 1
ATOM 656 C CA . ASN A 1 81 ? 9.714 14.183 15.652 1.00 89.69 81 ASN A CA 1
ATOM 657 C C . ASN A 1 81 ? 9.018 14.571 14.327 1.00 89.69 81 ASN A C 1
ATOM 659 O O . ASN A 1 81 ? 9.690 14.951 13.368 1.00 89.69 81 ASN A O 1
ATOM 663 N N . GLY A 1 82 ? 7.689 14.422 14.257 1.00 85.00 82 GLY A N 1
ATOM 664 C CA . GLY A 1 82 ? 6.900 14.723 13.057 1.00 85.00 82 GLY A CA 1
ATOM 665 C C . GLY A 1 82 ? 7.073 13.725 11.906 1.00 85.00 82 GLY A C 1
ATOM 666 O O . GLY A 1 82 ? 6.715 14.037 10.773 1.00 85.00 82 GLY A O 1
ATOM 667 N N . LYS A 1 83 ? 7.649 12.544 12.166 1.00 87.88 83 LYS A N 1
ATOM 668 C CA . LYS A 1 83 ? 7.772 11.445 11.200 1.00 87.88 83 LYS A CA 1
ATOM 669 C C . LYS A 1 83 ? 7.071 10.199 11.713 1.00 87.88 83 LYS A C 1
ATOM 671 O O . LYS A 1 83 ? 7.180 9.874 12.893 1.00 87.88 83 LYS A O 1
ATOM 676 N N . ILE A 1 84 ? 6.419 9.476 10.809 1.00 91.94 84 ILE A N 1
ATOM 677 C CA . ILE A 1 84 ? 5.784 8.195 11.119 1.00 91.94 84 ILE A CA 1
ATOM 678 C C . ILE A 1 84 ? 6.833 7.084 11.038 1.00 91.94 84 ILE A C 1
ATOM 680 O O . ILE A 1 84 ? 7.536 6.936 10.032 1.00 91.94 84 ILE A O 1
ATOM 684 N N . ILE A 1 85 ? 6.934 6.302 12.107 1.00 93.50 85 ILE A N 1
ATOM 685 C CA . ILE A 1 85 ? 7.791 5.124 12.208 1.00 93.50 85 ILE A CA 1
ATOM 686 C C . ILE A 1 85 ? 6.898 3.890 12.275 1.00 93.50 85 ILE A C 1
ATOM 688 O O . ILE A 1 85 ? 6.037 3.790 13.145 1.00 93.50 85 ILE A O 1
ATOM 692 N N . TYR A 1 86 ? 7.122 2.943 11.364 1.00 95.44 86 TYR A N 1
ATOM 693 C CA . TYR A 1 86 ? 6.388 1.683 11.326 1.00 95.44 86 TYR A CA 1
ATOM 694 C C . TYR A 1 86 ? 7.091 0.588 12.123 1.00 95.44 86 TYR A C 1
ATOM 696 O O . TYR A 1 86 ? 8.297 0.375 11.993 1.00 95.44 86 TYR A O 1
ATOM 704 N N . GLN A 1 87 ? 6.309 -0.133 12.919 1.00 95.12 87 GLN A N 1
ATOM 705 C CA . GLN A 1 87 ? 6.723 -1.309 13.672 1.00 95.12 87 GLN A CA 1
ATOM 706 C C . GLN A 1 87 ? 5.880 -2.495 13.206 1.00 95.12 87 GLN A C 1
ATOM 708 O O . GLN A 1 87 ? 4.663 -2.521 13.386 1.00 95.12 87 GLN A O 1
ATOM 713 N N . ALA A 1 88 ? 6.528 -3.473 12.579 1.00 94.00 88 ALA A N 1
ATOM 714 C CA . ALA A 1 88 ? 5.870 -4.644 12.016 1.00 94.00 88 ALA A CA 1
ATOM 715 C C . ALA A 1 88 ? 6.386 -5.928 12.668 1.00 94.00 88 ALA A C 1
ATOM 717 O O . ALA A 1 88 ? 7.562 -6.032 13.014 1.00 94.00 88 ALA A O 1
ATOM 718 N N . GLN A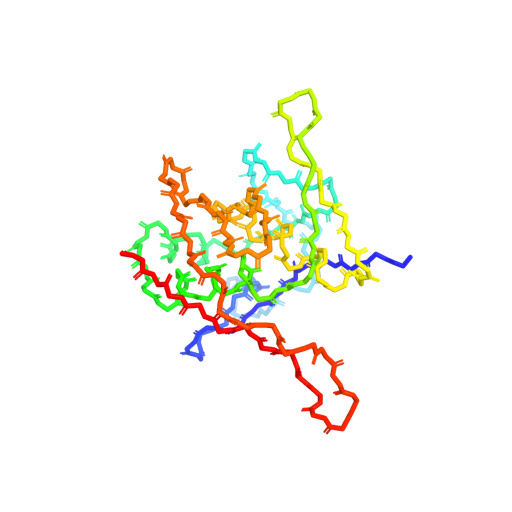 1 89 ? 5.509 -6.925 12.790 1.00 90.31 89 GLN A N 1
ATOM 719 C CA . GLN A 1 89 ? 5.884 -8.262 13.267 1.00 90.31 89 GLN A CA 1
ATOM 720 C C . GLN A 1 89 ? 6.532 -9.118 12.168 1.00 90.31 89 GLN A C 1
ATOM 722 O O . GLN A 1 89 ? 7.258 -10.062 12.470 1.00 90.31 89 GLN A O 1
ATOM 727 N N . SER A 1 90 ? 6.282 -8.774 10.900 1.00 90.56 90 SER A N 1
ATOM 728 C CA . SER A 1 90 ? 6.851 -9.419 9.719 1.00 90.56 90 SER A CA 1
ATOM 729 C C . SER A 1 90 ? 7.543 -8.383 8.824 1.00 90.56 90 SER A C 1
ATOM 731 O O . SER A 1 90 ? 7.006 -7.284 8.647 1.00 90.56 90 SER A O 1
ATOM 733 N N . PRO A 1 91 ? 8.708 -8.707 8.228 1.00 93.94 91 PRO A N 1
ATOM 734 C CA . PRO A 1 91 ? 9.362 -7.826 7.265 1.00 93.94 91 PRO A CA 1
ATOM 735 C C . PRO A 1 91 ? 8.545 -7.644 5.975 1.00 93.94 91 PRO A C 1
ATOM 737 O O . PRO A 1 91 ? 8.675 -6.605 5.335 1.00 93.94 91 PRO A O 1
ATOM 740 N N . ASP A 1 92 ? 7.690 -8.605 5.607 1.00 93.31 92 ASP A N 1
ATOM 741 C CA . ASP A 1 92 ? 6.815 -8.489 4.433 1.00 93.31 92 ASP A CA 1
ATOM 742 C C . ASP A 1 92 ? 5.773 -7.380 4.630 1.00 93.31 92 ASP A C 1
ATOM 744 O O . ASP A 1 92 ? 5.651 -6.483 3.797 1.00 93.31 92 ASP A O 1
ATOM 748 N N . ASP A 1 93 ? 5.086 -7.385 5.777 1.00 94.56 93 ASP A N 1
ATOM 749 C CA . ASP A 1 93 ? 4.110 -6.353 6.146 1.00 94.56 93 ASP A CA 1
ATOM 750 C C . ASP A 1 93 ? 4.758 -4.964 6.184 1.00 94.56 93 ASP A C 1
ATOM 752 O O . ASP A 1 93 ? 4.192 -3.996 5.675 1.00 94.56 93 ASP A O 1
ATOM 756 N N . TYR A 1 94 ? 5.971 -4.865 6.740 1.00 95.62 94 TYR A N 1
ATOM 757 C CA . TYR A 1 94 ? 6.727 -3.613 6.740 1.00 95.62 94 TYR A CA 1
ATOM 758 C C . TYR A 1 94 ? 6.983 -3.109 5.318 1.00 95.62 94 TYR A C 1
ATOM 760 O O . TYR A 1 94 ? 6.710 -1.947 5.019 1.00 95.62 94 TYR A O 1
ATOM 768 N N . ALA A 1 95 ? 7.480 -3.979 4.435 1.00 96.12 95 ALA A N 1
ATOM 769 C CA . ALA A 1 95 ? 7.803 -3.619 3.060 1.00 96.12 95 ALA A CA 1
ATOM 770 C C . ALA A 1 95 ? 6.565 -3.145 2.282 1.00 96.12 95 ALA A C 1
ATOM 772 O O . ALA A 1 95 ? 6.654 -2.178 1.526 1.00 96.12 95 ALA A O 1
ATOM 773 N N . LEU A 1 96 ? 5.409 -3.787 2.487 1.00 96.88 96 LEU A N 1
ATOM 774 C CA . LEU A 1 96 ? 4.147 -3.410 1.843 1.00 96.88 96 LEU A CA 1
ATOM 775 C C . LEU A 1 96 ? 3.628 -2.050 2.328 1.00 96.88 96 LEU A C 1
ATOM 777 O O . LEU A 1 96 ? 3.302 -1.192 1.505 1.00 96.88 96 LEU A O 1
ATOM 781 N N . VAL A 1 97 ? 3.581 -1.830 3.645 1.00 96.94 97 VAL A N 1
ATOM 782 C CA . VAL A 1 97 ? 3.086 -0.571 4.231 1.00 96.94 97 VAL A CA 1
ATOM 783 C C . VAL A 1 97 ? 4.039 0.585 3.936 1.00 96.94 97 VAL A C 1
ATOM 785 O O . VAL A 1 97 ? 3.597 1.686 3.601 1.00 96.94 97 VAL A O 1
ATOM 788 N N . SER A 1 98 ? 5.348 0.338 3.995 1.00 96.00 98 SER A N 1
ATOM 789 C CA . SER A 1 98 ? 6.343 1.352 3.652 1.00 96.00 98 SER A CA 1
ATOM 790 C C . SER A 1 98 ? 6.264 1.751 2.177 1.00 96.00 98 SER A C 1
ATOM 792 O O . SER A 1 98 ? 6.211 2.942 1.870 1.00 96.00 98 SER A O 1
ATOM 794 N N . ALA A 1 99 ? 6.137 0.780 1.265 1.00 96.56 99 ALA A N 1
ATOM 795 C CA . ALA A 1 99 ? 5.939 1.071 -0.153 1.00 96.56 99 ALA A CA 1
ATOM 796 C C . ALA A 1 99 ? 4.658 1.876 -0.392 1.00 96.56 99 ALA A C 1
ATOM 798 O O . ALA A 1 99 ? 4.681 2.863 -1.124 1.00 96.56 99 ALA A O 1
ATOM 799 N N . SER A 1 100 ? 3.558 1.503 0.266 1.00 96.88 100 SER A N 1
ATOM 800 C CA . SER A 1 100 ? 2.298 2.244 0.200 1.00 96.88 100 SER A CA 1
ATOM 801 C C . SER A 1 100 ? 2.488 3.722 0.556 1.00 96.88 100 SER A C 1
ATOM 803 O O . SER A 1 100 ? 2.092 4.597 -0.218 1.00 96.88 100 SER A O 1
ATOM 805 N N . ARG A 1 101 ? 3.189 4.013 1.661 1.00 95.81 101 ARG A N 1
ATOM 806 C CA . ARG A 1 101 ? 3.548 5.385 2.051 1.00 95.81 101 ARG A CA 1
ATOM 807 C C . ARG A 1 101 ? 4.382 6.084 0.982 1.00 95.81 101 ARG A C 1
ATOM 809 O O . ARG A 1 101 ? 4.088 7.228 0.649 1.00 95.81 101 ARG A O 1
ATOM 816 N N . THR A 1 102 ? 5.383 5.408 0.421 1.00 95.56 102 THR A N 1
ATOM 817 C CA . THR A 1 102 ? 6.221 5.979 -0.642 1.00 95.56 102 THR A CA 1
ATOM 818 C C . THR A 1 102 ? 5.420 6.374 -1.879 1.00 95.56 102 THR A C 1
ATOM 820 O O . THR A 1 102 ? 5.689 7.414 -2.477 1.00 95.56 102 THR A O 1
ATOM 823 N N . PHE A 1 103 ? 4.381 5.615 -2.219 1.00 95.88 103 PHE A N 1
ATOM 824 C CA . PHE A 1 103 ? 3.460 5.945 -3.308 1.00 95.88 103 PHE A CA 1
ATOM 825 C C . PHE A 1 103 ? 2.33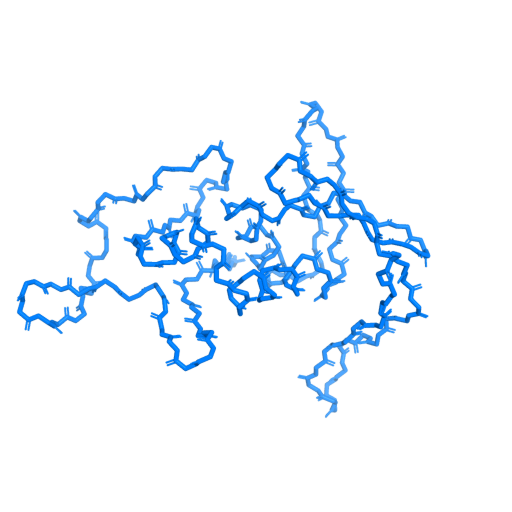6 6.923 -2.915 1.00 95.88 103 PHE A C 1
ATOM 827 O O . PHE A 1 103 ? 1.440 7.174 -3.719 1.00 95.88 103 PHE A O 1
ATOM 834 N N . GLY A 1 104 ? 2.379 7.510 -1.713 1.00 95.19 104 GLY A N 1
ATOM 835 C CA . GLY A 1 104 ? 1.436 8.539 -1.260 1.00 95.19 104 GLY A CA 1
ATOM 836 C C . GLY A 1 104 ? 0.185 8.015 -0.546 1.00 95.19 104 GLY A C 1
ATOM 837 O O . GLY A 1 104 ? -0.762 8.780 -0.349 1.00 95.19 104 GLY A O 1
ATOM 838 N N . PHE A 1 105 ? 0.181 6.737 -0.156 1.00 96.62 105 PHE A N 1
ATOM 839 C CA . PHE A 1 105 ? -0.883 6.062 0.590 1.00 96.62 105 PHE A CA 1
ATOM 840 C C . PHE A 1 105 ? -0.354 5.697 1.981 1.00 96.62 105 PHE A C 1
ATOM 842 O O . PHE A 1 105 ? 0.143 4.596 2.227 1.00 96.62 105 PHE A O 1
ATOM 849 N N . THR A 1 106 ? -0.403 6.662 2.891 1.00 96.38 106 THR A N 1
ATOM 850 C CA . THR A 1 106 ? 0.257 6.583 4.194 1.00 96.38 106 THR A CA 1
ATOM 851 C C . THR A 1 106 ? -0.686 6.014 5.245 1.00 96.38 106 THR A C 1
ATOM 853 O O . THR A 1 106 ? -1.709 6.617 5.561 1.00 96.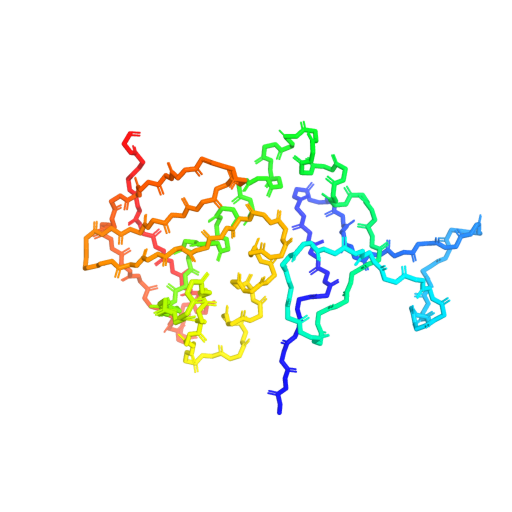38 106 THR A O 1
ATOM 856 N N . PHE A 1 107 ? -0.317 4.891 5.855 1.00 97.50 107 PHE A N 1
ATOM 857 C CA . PHE A 1 107 ? -0.944 4.430 7.094 1.00 97.50 107 PHE A CA 1
ATOM 858 C C . PHE A 1 107 ? -0.552 5.371 8.246 1.00 97.50 107 PHE A C 1
ATOM 860 O O . PHE A 1 107 ? 0.640 5.559 8.501 1.00 97.50 107 PHE A O 1
ATOM 867 N N . ILE A 1 108 ? -1.536 5.999 8.898 1.00 96.19 108 ILE A N 1
ATOM 868 C CA . ILE A 1 108 ? -1.309 7.023 9.930 1.00 96.19 108 ILE A CA 1
ATOM 869 C C . ILE A 1 108 ? -1.368 6.422 11.321 1.00 96.19 108 ILE A C 1
ATOM 871 O O . ILE A 1 108 ? -0.407 6.536 12.077 1.00 96.19 108 ILE A O 1
ATOM 875 N N . ASP A 1 109 ? -2.495 5.804 11.659 1.00 95.19 109 ASP A N 1
ATOM 876 C CA . ASP A 1 109 ? -2.745 5.278 12.995 1.00 95.19 109 ASP A CA 1
ATOM 877 C C . ASP A 1 109 ? -3.810 4.183 12.967 1.00 95.19 109 ASP A C 1
ATOM 879 O O . ASP A 1 109 ? -4.644 4.103 12.055 1.00 95.19 109 ASP A O 1
ATOM 883 N N . ARG A 1 110 ? -3.785 3.343 13.996 1.00 94.25 110 ARG A N 1
ATOM 884 C CA . ARG A 1 110 ? -4.775 2.309 14.249 1.00 94.25 110 ARG A CA 1
ATOM 885 C C . ARG A 1 110 ? -5.178 2.310 15.713 1.00 94.25 110 ARG A C 1
ATOM 887 O O . ARG A 1 110 ? -4.353 2.150 16.608 1.00 94.25 110 ARG A O 1
ATOM 894 N N . THR A 1 111 ? -6.485 2.317 15.930 1.00 93.50 111 THR A N 1
ATOM 895 C CA . THR A 1 111 ? -7.096 2.043 17.230 1.00 93.50 111 THR A CA 1
ATOM 896 C C . THR A 1 111 ? -7.746 0.656 17.232 1.00 93.50 111 THR A C 1
ATOM 898 O O . THR A 1 111 ? -7.728 -0.065 16.235 1.00 93.50 111 THR A O 1
ATOM 901 N N . GLN A 1 112 ? -8.365 0.265 18.349 1.00 92.50 112 GLN A N 1
ATOM 902 C CA . GLN A 1 112 ? -9.126 -0.988 18.418 1.00 92.50 112 GLN A CA 1
ATOM 903 C C . GLN A 1 112 ? -10.353 -1.005 17.489 1.00 92.50 112 GLN A C 1
ATOM 905 O O . GLN A 1 112 ? -10.833 -2.084 17.155 1.00 92.50 112 GLN A O 1
ATOM 910 N N . SER A 1 113 ? -10.865 0.160 17.079 1.00 95.31 113 SER A N 1
ATOM 911 C CA . SER A 1 113 ? -12.109 0.285 16.308 1.00 95.31 113 SER A CA 1
ATOM 912 C C . SER A 1 113 ? -11.961 1.070 15.009 1.00 95.31 113 SER A C 1
ATOM 914 O O . SER A 1 113 ? -12.951 1.251 14.303 1.00 95.31 113 SER A O 1
ATOM 916 N N . SER A 1 114 ? -10.762 1.540 14.663 1.00 96.56 114 SER A N 1
ATOM 917 C CA . SER A 1 114 ? -10.549 2.303 13.435 1.00 96.56 114 SER A CA 1
ATOM 918 C C . SER A 1 114 ? -9.129 2.212 12.892 1.00 96.56 114 SER A C 1
ATOM 920 O O . SER A 1 114 ? -8.172 1.956 13.623 1.00 96.56 114 SER A O 1
ATOM 922 N N . ILE A 1 115 ? -9.000 2.465 11.592 1.00 97.31 115 ILE A N 1
ATOM 923 C CA . ILE A 1 115 ? -7.729 2.648 10.893 1.00 97.31 115 ILE A CA 1
ATOM 924 C C . ILE A 1 115 ? -7.797 3.976 10.140 1.00 97.31 115 ILE A C 1
ATOM 926 O O . ILE A 1 115 ? -8.752 4.219 9.400 1.00 97.31 115 ILE A O 1
ATOM 930 N N . THR A 1 116 ? -6.788 4.825 10.313 1.00 96.88 116 THR A N 1
ATOM 931 C CA . THR A 1 116 ? -6.663 6.104 9.609 1.00 96.88 116 THR A CA 1
ATOM 932 C C . THR A 1 116 ? -5.537 6.022 8.591 1.00 96.88 116 THR A C 1
ATOM 934 O O . THR A 1 116 ? -4.413 5.626 8.905 1.00 96.88 116 THR A O 1
ATOM 937 N N . VAL A 1 117 ? -5.845 6.420 7.362 1.00 96.81 117 VAL A N 1
ATOM 938 C CA . VAL A 1 117 ? -4.916 6.454 6.231 1.00 96.81 117 VAL A CA 1
ATOM 939 C C . VAL A 1 117 ? -4.976 7.822 5.565 1.00 96.81 117 VAL A C 1
ATOM 941 O O . VAL A 1 117 ? -6.008 8.493 5.588 1.00 96.81 117 VAL A O 1
ATOM 944 N N . ARG A 1 118 ? -3.870 8.248 4.964 1.00 95.25 118 ARG A N 1
ATOM 945 C CA . ARG A 1 118 ? -3.757 9.505 4.229 1.00 95.25 118 ARG A CA 1
ATOM 946 C C . ARG A 1 118 ? -3.425 9.222 2.772 1.00 95.25 118 ARG A C 1
ATOM 948 O O . ARG A 1 118 ? -2.444 8.547 2.482 1.00 95.25 118 ARG A O 1
ATOM 955 N N . PHE A 1 119 ? -4.222 9.780 1.871 1.00 91.62 119 PHE A N 1
ATOM 956 C CA . PHE A 1 119 ? -4.015 9.748 0.428 1.00 91.62 119 PHE A CA 1
ATOM 957 C C . PHE A 1 119 ? -3.655 11.157 -0.042 1.00 91.62 119 PHE A C 1
ATOM 959 O O . PHE A 1 119 ? -4.509 12.051 -0.086 1.00 91.62 119 PHE A O 1
ATOM 966 N N . GLY A 1 120 ? -2.372 11.392 -0.321 1.00 85.25 120 GLY A N 1
ATOM 967 C CA . GLY A 1 120 ? -1.850 12.740 -0.559 1.00 85.25 120 GLY A CA 1
ATOM 968 C C . GLY A 1 120 ? -2.129 13.669 0.631 1.00 85.25 120 GLY A C 1
ATOM 969 O O . GLY A 1 120 ? -1.563 13.494 1.705 1.00 85.25 120 GLY A O 1
ATOM 970 N N . ASN A 1 121 ? -3.038 14.635 0.456 1.00 85.44 121 ASN A N 1
ATOM 971 C CA . ASN A 1 121 ? -3.431 15.592 1.503 1.00 85.44 121 ASN A CA 1
ATOM 972 C C . ASN A 1 121 ? -4.757 15.245 2.202 1.00 85.44 121 ASN A C 1
ATOM 974 O O . ASN A 1 121 ? -5.219 16.014 3.045 1.00 85.44 121 ASN A O 1
ATOM 978 N N . LYS A 1 122 ? -5.407 14.136 1.835 1.00 92.12 122 LYS A N 1
ATOM 979 C CA . LYS A 1 122 ? -6.713 13.751 2.375 1.00 92.12 122 LYS A CA 1
ATOM 980 C C . LYS A 1 122 ? -6.563 12.605 3.361 1.00 92.12 122 LYS A C 1
ATOM 982 O O . LYS A 1 122 ? -6.076 11.543 2.994 1.00 92.12 122 LYS A O 1
ATOM 987 N N . GLU A 1 123 ? -7.036 12.800 4.582 1.00 95.12 123 GLU A N 1
ATOM 988 C CA . GLU A 1 123 ? -7.143 11.728 5.570 1.00 95.12 123 GLU A CA 1
ATOM 989 C C . GLU A 1 123 ? -8.520 11.071 5.506 1.00 95.12 123 GLU A C 1
ATOM 991 O O . GLU A 1 123 ? -9.548 11.738 5.364 1.00 95.12 123 GLU A O 1
ATOM 996 N N . GLU A 1 124 ? -8.531 9.747 5.592 1.00 95.31 124 GLU A N 1
ATOM 997 C CA . GLU A 1 124 ? -9.730 8.928 5.645 1.00 95.31 124 GLU A CA 1
ATOM 998 C C . GLU A 1 124 ? -9.621 7.948 6.816 1.00 95.31 124 GLU A C 1
ATOM 1000 O O . GLU A 1 124 ? -8.614 7.258 6.981 1.00 95.31 124 GLU A O 1
ATOM 1005 N N . THR A 1 125 ? -10.679 7.871 7.621 1.00 96.81 125 THR A N 1
ATOM 1006 C CA . THR A 1 125 ? -10.780 6.932 8.740 1.00 96.81 125 THR A CA 1
ATOM 1007 C C . THR A 1 125 ? -11.827 5.875 8.424 1.00 96.81 125 THR A C 1
ATOM 1009 O O . THR A 1 125 ? -12.974 6.188 8.105 1.00 96.81 125 THR A O 1
ATOM 1012 N N . TYR A 1 126 ? -11.420 4.620 8.551 1.00 97.25 126 TYR A N 1
ATOM 1013 C CA . TYR A 1 126 ? -12.236 3.433 8.347 1.00 97.25 126 TYR A CA 1
ATOM 1014 C C . TYR A 1 126 ? -12.562 2.830 9.707 1.00 97.25 126 TYR A C 1
ATOM 1016 O O . TYR A 1 126 ? -11.659 2.668 10.529 1.00 97.25 126 TYR A O 1
ATOM 1024 N N . ASP A 1 127 ? -13.821 2.475 9.952 1.00 97.69 127 ASP A N 1
ATOM 1025 C CA . ASP A 1 127 ? -14.170 1.701 11.141 1.00 97.69 127 ASP A CA 1
ATOM 1026 C C . ASP A 1 127 ? -13.677 0.262 10.948 1.00 97.69 127 ASP A C 1
ATOM 1028 O O . ASP A 1 127 ? -13.943 -0.369 9.922 1.00 97.69 127 ASP A O 1
ATOM 1032 N N . LEU A 1 128 ? -12.951 -0.256 11.932 1.00 96.50 128 LEU A N 1
ATOM 1033 C CA . LEU A 1 128 ? -12.421 -1.610 11.945 1.00 96.50 128 LEU A CA 1
ATOM 1034 C C . LEU A 1 128 ? -13.435 -2.538 12.613 1.00 96.50 128 LEU A C 1
ATOM 1036 O O . LEU A 1 128 ? -13.665 -2.460 13.818 1.00 96.50 128 LEU A O 1
ATOM 1040 N N . LEU A 1 129 ? -14.041 -3.420 11.820 1.00 96.62 129 LEU A N 1
ATOM 1041 C CA . LEU A 1 129 ? -15.082 -4.337 12.284 1.00 96.62 129 LEU A CA 1
ATOM 1042 C C . LEU A 1 129 ? -14.507 -5.683 12.728 1.00 96.62 129 LEU A C 1
ATOM 1044 O O . LEU A 1 129 ? -14.996 -6.280 13.682 1.00 96.62 129 LEU A O 1
ATOM 1048 N N . ALA A 1 130 ? -13.490 -6.177 12.018 1.00 95.38 130 ALA A N 1
ATOM 1049 C CA . ALA A 1 130 ? -12.806 -7.417 12.362 1.00 95.38 130 ALA A CA 1
ATOM 1050 C C . ALA A 1 130 ? -11.410 -7.479 11.736 1.00 95.38 130 ALA A C 1
ATOM 1052 O O . ALA A 1 130 ? -11.208 -7.039 10.602 1.00 95.38 130 ALA A O 1
ATOM 1053 N N . ILE A 1 131 ? -10.481 -8.119 12.445 1.00 93.31 131 ILE A N 1
ATOM 1054 C CA . ILE A 1 131 ? -9.220 -8.614 11.891 1.00 93.31 131 ILE A CA 1
ATOM 1055 C C . ILE A 1 131 ? -9.276 -10.138 11.939 1.00 93.31 131 ILE A C 1
ATOM 1057 O O . ILE A 1 131 ? -9.602 -10.731 12.965 1.00 93.31 131 ILE A O 1
ATOM 1061 N N . LEU A 1 132 ? -8.988 -10.765 10.807 1.00 93.94 132 LEU A N 1
ATOM 1062 C CA . LEU A 1 132 ? -8.807 -12.201 10.681 1.00 93.94 132 LEU A CA 1
ATOM 1063 C C . LEU A 1 132 ? -7.329 -12.436 10.403 1.00 93.94 132 LEU A C 1
ATOM 1065 O O . LEU A 1 132 ? -6.904 -12.358 9.244 1.00 93.94 132 LEU A O 1
ATOM 1069 N N . ASP A 1 133 ? -6.577 -12.702 11.467 1.00 90.50 133 ASP A N 1
ATOM 1070 C CA . ASP A 1 133 ? -5.129 -12.875 11.408 1.00 90.50 133 ASP A CA 1
ATOM 1071 C C . ASP A 1 133 ? -4.705 -13.954 10.411 1.00 90.50 133 ASP A C 1
ATOM 1073 O O . ASP A 1 133 ? -5.492 -14.818 9.989 1.00 90.50 133 ASP A O 1
ATOM 1077 N N . PHE A 1 134 ? -3.436 -13.867 10.012 1.00 88.88 134 PHE A N 1
ATOM 1078 C CA . PHE A 1 134 ? -2.821 -14.888 9.188 1.00 88.88 134 PHE A CA 1
ATOM 1079 C C . PHE A 1 134 ? -2.841 -16.226 9.924 1.00 88.88 134 PHE A C 1
ATOM 1081 O O . PHE A 1 134 ? -2.404 -16.347 11.065 1.00 88.88 134 PHE A O 1
ATOM 1088 N N . ASP A 1 135 ? -3.323 -17.239 9.223 1.00 90.44 135 ASP A N 1
ATOM 1089 C CA . ASP A 1 135 ? -3.406 -18.603 9.710 1.00 90.44 135 ASP A CA 1
ATOM 1090 C C . ASP A 1 135 ? -2.805 -19.537 8.654 1.00 90.44 135 ASP A C 1
ATOM 1092 O O . ASP A 1 135 ? -3.045 -19.358 7.456 1.00 90.44 135 ASP A O 1
ATOM 1096 N N . ASN A 1 136 ? -2.001 -20.512 9.088 1.00 89.50 136 ASN A N 1
ATOM 1097 C CA . ASN A 1 136 ? -1.251 -21.390 8.183 1.00 89.50 136 ASN A CA 1
ATOM 1098 C C . ASN A 1 136 ? -2.160 -22.296 7.341 1.00 89.50 136 ASN A C 1
ATOM 1100 O O . ASN A 1 136 ? -1.791 -22.635 6.212 1.00 89.50 136 ASN A O 1
ATOM 1104 N N . ASP A 1 137 ? -3.348 -22.644 7.841 1.00 92.69 137 ASP A N 1
ATOM 1105 C CA . ASP A 1 137 ? -4.319 -23.435 7.086 1.00 92.69 137 ASP A CA 1
ATOM 1106 C C . ASP A 1 137 ? -5.024 -22.557 6.042 1.00 92.69 137 ASP A C 1
ATOM 1108 O O . ASP A 1 137 ? -5.215 -22.960 4.890 1.00 92.69 137 ASP A O 1
ATOM 1112 N N . ARG A 1 138 ? -5.358 -21.311 6.405 1.00 92.62 138 ARG A N 1
ATOM 1113 C CA . ARG A 1 138 ? -6.010 -20.340 5.503 1.00 92.62 138 ARG A CA 1
ATOM 1114 C C . ARG A 1 138 ? -5.065 -19.708 4.483 1.00 92.62 138 ARG A C 1
ATOM 1116 O O . ARG A 1 138 ? -5.545 -19.281 3.426 1.00 92.62 138 ARG A O 1
ATOM 1123 N N . LYS A 1 139 ? -3.775 -19.596 4.818 1.00 93.06 139 LYS A N 1
ATOM 1124 C CA . LYS A 1 139 ? -2.701 -18.919 4.064 1.00 93.06 139 LYS A CA 1
ATOM 1125 C C . LYS A 1 139 ? -3.033 -17.480 3.655 1.00 93.06 139 LYS A C 1
ATOM 1127 O O . LYS A 1 139 ? -2.588 -17.009 2.612 1.00 93.06 139 LYS A O 1
ATOM 1132 N N . ARG A 1 140 ? -3.868 -16.794 4.440 1.00 93.12 140 ARG A N 1
ATOM 1133 C CA . ARG A 1 140 ? -4.297 -15.414 4.176 1.00 93.12 140 ARG A CA 1
ATOM 1134 C C . ARG A 1 140 ? -4.687 -14.691 5.454 1.00 93.12 140 ARG A C 1
ATOM 1136 O O . ARG A 1 140 ? -5.260 -15.297 6.357 1.00 93.12 140 ARG A O 1
ATOM 1143 N N . MET A 1 141 ? -4.455 -13.386 5.448 1.00 93.50 141 MET A N 1
ATOM 1144 C CA . MET A 1 141 ? -5.005 -12.429 6.400 1.00 93.50 141 MET A CA 1
ATOM 1145 C C . MET A 1 141 ? -6.173 -11.681 5.750 1.00 93.50 141 MET A C 1
ATOM 1147 O O . MET A 1 141 ? -6.255 -11.583 4.522 1.00 93.50 141 MET A O 1
ATOM 1151 N N . SER A 1 142 ? -7.118 -11.183 6.539 1.00 94.88 142 SER A N 1
ATOM 1152 C CA . SER A 1 142 ? -8.180 -10.308 6.031 1.00 94.88 142 SER A CA 1
ATOM 1153 C C . SER A 1 142 ? -8.606 -9.302 7.089 1.00 94.88 142 SER A C 1
ATOM 1155 O O . SER A 1 142 ? -8.584 -9.605 8.279 1.00 94.88 142 SER A O 1
ATOM 1157 N N . VAL A 1 143 ? -9.055 -8.132 6.651 1.00 95.25 143 VAL A N 1
ATOM 1158 C CA . VAL A 1 143 ? -9.683 -7.127 7.514 1.00 95.25 143 VAL A CA 1
ATOM 1159 C C . VAL A 1 143 ? -11.080 -6.818 6.993 1.00 95.25 143 VAL A C 1
ATOM 1161 O O . VAL A 1 143 ? -11.299 -6.757 5.783 1.00 95.25 143 VAL A O 1
ATOM 1164 N N . SER A 1 144 ? -12.033 -6.655 7.904 1.00 96.44 144 SER A N 1
ATOM 1165 C CA . SER A 1 144 ? -13.374 -6.163 7.596 1.00 96.44 144 SER A CA 1
ATOM 1166 C C . SER A 1 144 ? -13.484 -4.740 8.107 1.00 96.44 144 SER A C 1
ATOM 1168 O O . SER A 1 144 ? -13.274 -4.489 9.295 1.00 96.44 144 SER A O 1
ATOM 1170 N N . ILE A 1 145 ? -13.825 -3.824 7.211 1.00 96.25 145 ILE A N 1
ATOM 1171 C CA . ILE A 1 145 ? -13.844 -2.389 7.474 1.00 96.25 145 ILE A CA 1
ATOM 1172 C C . ILE A 1 145 ? -15.125 -1.759 6.939 1.00 96.25 145 ILE A C 1
ATOM 1174 O O . ILE A 1 145 ? -15.716 -2.255 5.978 1.00 96.25 145 ILE A O 1
ATOM 1178 N N . PHE A 1 146 ? -15.533 -0.648 7.542 1.00 96.06 146 PHE A N 1
ATOM 1179 C CA . PHE A 1 146 ? -16.612 0.197 7.047 1.00 96.06 146 PHE A CA 1
ATOM 1180 C C . PHE A 1 146 ? -16.072 1.596 6.753 1.00 96.06 146 PHE A C 1
ATOM 1182 O O . PHE A 1 146 ? -15.473 2.242 7.613 1.00 96.06 146 PHE A O 1
ATOM 1189 N N . LYS A 1 147 ? -16.262 2.051 5.513 1.00 89.69 147 LYS A N 1
ATOM 1190 C CA . LYS A 1 147 ? -15.946 3.420 5.108 1.00 89.69 147 LYS A CA 1
ATOM 1191 C C . LYS A 1 147 ? -17.157 4.297 5.421 1.00 89.69 147 LYS A C 1
ATOM 1193 O O . LYS A 1 147 ? -18.249 3.985 4.949 1.00 89.69 147 LYS A O 1
ATOM 1198 N N . LYS A 1 148 ? -16.950 5.340 6.224 1.00 75.06 148 LYS A N 1
ATOM 1199 C CA . LYS A 1 148 ? -17.986 6.330 6.546 1.00 75.06 148 LYS A CA 1
ATOM 1200 C C . LYS A 1 148 ? -18.387 7.158 5.333 1.00 75.06 148 LYS A C 1
ATOM 1202 O O . LYS A 1 148 ? -17.519 7.383 4.458 1.00 75.06 148 LYS A O 1
#

Radius of gyration: 16.16 Å; chains: 1; bounding box: 40×39×46 Å